Protein AF-A0A4Y8TC43-F1 (afdb_monomer)

Sequence (66 aa):
MSCINKSCFNICLETKVNPNGGAEIFVRCNDECSSHFNVIPFIACVSILVKDDLSFLVDLDSLIKR

Nearest PDB structures (foldseek):
  2wlk-assembly1_A  TM=4.357E-01  e=5.233E-01  Paramagnetospirillum magnetotacticum
  3zrs-assembly1_A  TM=4.395E-01  e=4.662E-01  Paramagnetospirillum magnetotacticum
  2wlj-assembly1_A-2  TM=4.054E-01  e=2.615E-01  Paramagnetospirillum magnetotacticum

pLDDT: mean 88.96, std 6.5, range [59.47, 95.0]

Solvent-accessible surface area (backbone atoms only — not comparable to full-atom values): 3911 Å² total; per-residue (Å²): 126,63,50,77,48,79,51,72,47,46,28,28,44,36,39,46,73,44,95,90,60,62,73,50,79,42,83,36,57,77,68,69,65,62,88,89,42,54,68,49,50,29,40,40,29,34,37,39,36,38,44,82,86,71,48,75,47,80,42,81,72,47,79,42,79,107

Organism: Bacillus thuringiensis (NCBI:txid1428)

Secondary structure (DSSP, 8-state):
--EEEEEEEEEEEEEEE-TTS-EEEEEEETT---TTSEEEEEEEEEEEEE-TTS-EEEEEEEEEE-

Structure (mmCIF, N/CA/C/O backbone):
data_AF-A0A4Y8TC43-F1
#
_entry.id   AF-A0A4Y8TC43-F1
#
loop_
_atom_site.group_PDB
_atom_site.id
_atom_site.type_symbol
_atom_site.label_atom_id
_atom_site.label_alt_id
_atom_site.label_comp_id
_atom_site.label_asym_id
_atom_site.label_entity_id
_atom_site.label_seq_id
_atom_site.pdbx_PDB_ins_code
_atom_site.Cartn_x
_atom_site.Cartn_y
_atom_site.Cartn_z
_atom_site.occupancy
_atom_site.B_iso_or_equiv
_atom_site.auth_seq_id
_atom_site.auth_comp_id
_atom_site.auth_asym_id
_atom_site.auth_atom_id
_atom_site.pdbx_PDB_model_num
ATOM 1 N N . MET A 1 1 ? -20.687 2.907 20.910 1.00 59.47 1 MET A N 1
ATOM 2 C CA . MET A 1 1 ? -19.493 3.752 21.139 1.00 59.47 1 MET A CA 1
ATOM 3 C C . MET A 1 1 ? -18.375 3.192 20.272 1.00 59.47 1 MET A C 1
ATOM 5 O O . MET A 1 1 ? -17.7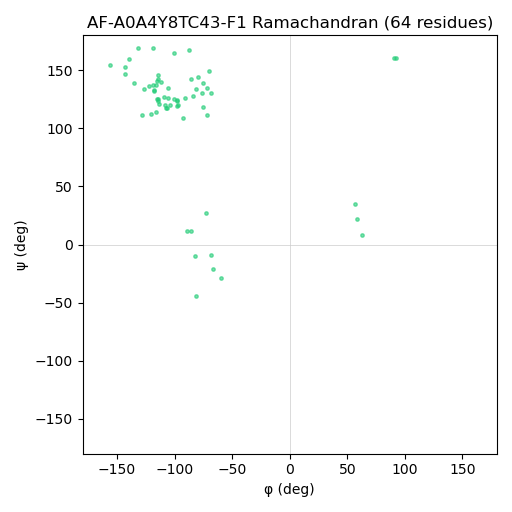97 2.175 20.623 1.00 59.47 1 MET A O 1
ATOM 9 N N . SER A 1 2 ? -18.108 3.806 19.119 1.00 68.00 2 SER A N 1
ATOM 10 C CA . SER A 1 2 ? -17.151 3.266 18.150 1.00 68.00 2 SER A CA 1
ATOM 11 C C . SER A 1 2 ? -15.706 3.599 18.521 1.00 68.00 2 SER A C 1
ATOM 13 O O . SER A 1 2 ? -15.399 4.753 18.826 1.00 68.00 2 SER A O 1
ATOM 15 N N . CYS A 1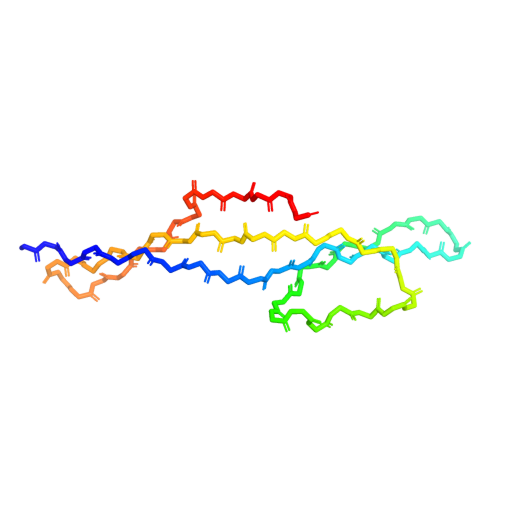 3 ? -14.813 2.614 18.456 1.00 75.75 3 CYS A N 1
ATOM 16 C CA . CYS A 1 3 ? -13.382 2.834 18.654 1.00 75.75 3 CYS A CA 1
ATOM 17 C C . CYS A 1 3 ? -12.751 3.295 17.335 1.00 75.75 3 CYS A C 1
ATOM 19 O O . CYS A 1 3 ? -12.945 2.639 16.312 1.00 75.75 3 CYS A O 1
ATOM 21 N N . ILE A 1 4 ? -12.010 4.407 17.358 1.00 82.06 4 ILE A N 1
ATOM 22 C CA . ILE A 1 4 ? -11.251 4.909 16.206 1.00 82.06 4 ILE A CA 1
ATOM 23 C C . ILE A 1 4 ? -9.768 4.837 16.542 1.00 82.06 4 ILE A C 1
ATOM 25 O O . ILE A 1 4 ? -9.324 5.413 17.535 1.00 82.06 4 ILE A O 1
ATOM 29 N N . ASN A 1 5 ? -9.000 4.165 15.693 1.00 89.50 5 ASN A N 1
ATOM 30 C CA . ASN A 1 5 ? -7.546 4.140 15.758 1.00 89.50 5 ASN A CA 1
ATOM 31 C C . ASN A 1 5 ? -6.965 4.643 14.433 1.00 89.50 5 ASN A C 1
ATOM 33 O O . ASN A 1 5 ? -7.442 4.255 13.369 1.00 89.50 5 ASN A O 1
ATOM 37 N N . LYS A 1 6 ? -5.941 5.498 14.490 1.00 89.75 6 LYS A N 1
ATOM 38 C CA . LYS A 1 6 ? -5.160 5.890 13.315 1.00 89.75 6 LYS A CA 1
ATOM 39 C C . LYS A 1 6 ? -3.807 5.201 13.365 1.00 89.75 6 LYS A C 1
ATOM 41 O O . LYS A 1 6 ? -3.082 5.350 14.346 1.00 89.75 6 LYS A O 1
ATOM 46 N N . SER A 1 7 ? -3.463 4.501 12.292 1.00 91.25 7 SER A N 1
ATOM 47 C CA . SER A 1 7 ? -2.183 3.817 12.153 1.00 91.25 7 SER A CA 1
ATOM 48 C C . SER A 1 7 ? -1.508 4.233 10.856 1.00 91.25 7 SER A C 1
ATOM 50 O O . SER A 1 7 ? -2.152 4.276 9.810 1.00 91.25 7 SER A O 1
ATOM 52 N N . CYS A 1 8 ? -0.217 4.547 10.926 1.00 92.81 8 CYS A N 1
ATOM 53 C CA . CYS A 1 8 ? 0.585 4.934 9.773 1.00 92.81 8 CYS A CA 1
ATOM 54 C C . CYS A 1 8 ? 1.720 3.937 9.573 1.00 92.81 8 CYS A C 1
ATOM 56 O O . CYS A 1 8 ? 2.375 3.537 10.536 1.00 92.81 8 CYS A O 1
ATOM 58 N N . PHE A 1 9 ? 1.972 3.562 8.325 1.00 91.75 9 PHE A N 1
ATOM 59 C CA . PHE A 1 9 ? 3.044 2.645 7.962 1.00 91.75 9 PHE A CA 1
ATOM 60 C C . PHE A 1 9 ? 3.679 3.046 6.631 1.00 91.75 9 PHE A C 1
ATOM 62 O O . PHE A 1 9 ? 3.057 3.689 5.780 1.00 91.75 9 PHE A O 1
ATOM 69 N N . ASN A 1 10 ? 4.948 2.679 6.466 1.00 93.19 10 ASN A N 1
ATOM 70 C CA . ASN A 1 10 ? 5.669 2.925 5.225 1.00 93.19 10 ASN A CA 1
ATOM 71 C C . ASN A 1 10 ? 5.149 1.984 4.140 1.00 93.19 10 ASN A C 1
ATOM 73 O O . ASN A 1 10 ? 5.005 0.776 4.357 1.00 93.19 10 ASN A O 1
ATOM 77 N N . ILE A 1 11 ? 4.917 2.543 2.961 1.00 93.56 11 ILE A N 1
ATOM 78 C CA . ILE A 1 11 ? 4.667 1.788 1.742 1.00 93.56 11 ILE A CA 1
ATOM 79 C C . ILE A 1 11 ? 5.539 2.337 0.622 1.00 93.56 11 ILE A C 1
ATOM 81 O O . ILE A 1 11 ? 6.109 3.425 0.706 1.00 93.56 11 ILE A O 1
ATOM 85 N N . CYS A 1 12 ? 5.590 1.616 -0.481 1.00 92.19 12 CYS A N 1
ATOM 86 C CA . CYS A 1 12 ? 6.184 2.123 -1.696 1.00 92.19 12 CYS A CA 1
ATOM 87 C C . CYS A 1 12 ? 5.428 1.655 -2.928 1.00 92.19 12 CYS A C 1
ATOM 89 O O . CYS A 1 12 ? 4.876 0.555 -2.980 1.00 92.19 12 CYS A O 1
ATOM 91 N N . LEU A 1 13 ? 5.418 2.533 -3.924 1.00 92.00 13 LEU A N 1
ATOM 92 C CA . LEU A 1 13 ? 4.942 2.254 -5.266 1.00 92.00 13 LEU A CA 1
ATOM 93 C C . LEU A 1 13 ? 6.133 1.809 -6.106 1.00 92.00 13 LEU A C 1
ATOM 95 O O . LEU A 1 13 ? 7.012 2.608 -6.425 1.00 92.00 13 LEU A O 1
ATOM 99 N N . GLU A 1 14 ? 6.161 0.527 -6.436 1.00 92.50 14 GLU A N 1
ATOM 100 C CA . GLU A 1 14 ? 7.168 -0.108 -7.275 1.00 92.50 14 GLU A CA 1
ATOM 101 C C . GLU A 1 14 ? 6.631 -0.209 -8.702 1.00 92.50 14 GLU A C 1
ATOM 103 O O . GLU A 1 14 ? 5.565 -0.773 -8.938 1.00 92.50 14 GLU A O 1
ATOM 108 N N . THR A 1 15 ? 7.358 0.355 -9.664 1.00 92.06 15 THR A N 1
ATOM 109 C CA . THR A 1 15 ? 6.989 0.315 -11.081 1.00 92.06 15 THR A CA 1
ATOM 110 C C . THR A 1 15 ? 7.997 -0.509 -11.860 1.00 92.06 15 THR A C 1
ATOM 112 O O . THR A 1 15 ? 9.182 -0.172 -11.930 1.00 92.06 15 THR A O 1
ATOM 115 N N . LYS A 1 16 ? 7.503 -1.560 -12.510 1.00 91.50 16 LYS A N 1
ATOM 116 C CA . LYS A 1 16 ? 8.272 -2.412 -13.411 1.00 91.50 16 LYS A CA 1
ATOM 117 C C . LYS A 1 16 ? 7.851 -2.133 -14.848 1.00 91.50 16 LYS A C 1
ATOM 119 O O . LYS A 1 16 ? 6.703 -2.355 -15.222 1.00 91.50 16 LYS A O 1
ATOM 124 N N . VAL A 1 17 ? 8.790 -1.652 -15.658 1.00 90.25 17 VAL A N 1
ATOM 125 C CA . VAL A 1 17 ? 8.577 -1.433 -17.094 1.00 90.25 17 VAL A CA 1
ATOM 126 C C . VAL A 1 17 ? 8.982 -2.695 -17.842 1.00 90.25 17 VAL A C 1
ATOM 128 O O . VAL A 1 17 ? 10.097 -3.188 -17.670 1.00 90.25 17 VAL A O 1
ATOM 131 N N . ASN A 1 18 ? 8.077 -3.231 -18.658 1.00 89.56 18 ASN A N 1
ATOM 132 C CA . ASN A 1 18 ? 8.337 -4.462 -19.392 1.00 89.56 18 ASN A CA 1
ATOM 133 C C . ASN A 1 18 ? 9.073 -4.171 -20.716 1.00 89.56 18 ASN A C 1
ATOM 135 O O . ASN A 1 18 ? 8.752 -3.188 -21.388 1.00 89.56 18 ASN A O 1
ATOM 139 N N . PRO A 1 19 ? 10.027 -5.027 -21.139 1.00 86.94 19 PRO A N 1
ATOM 140 C CA . PRO A 1 19 ? 10.829 -4.796 -22.349 1.00 86.94 19 PRO A CA 1
ATOM 141 C C . PRO A 1 19 ? 10.000 -4.682 -23.634 1.00 86.94 19 PRO A C 1
ATOM 143 O O . PRO A 1 19 ? 10.385 -3.986 -24.567 1.00 86.94 19 PRO A O 1
ATOM 146 N N . ASN A 1 20 ? 8.842 -5.343 -23.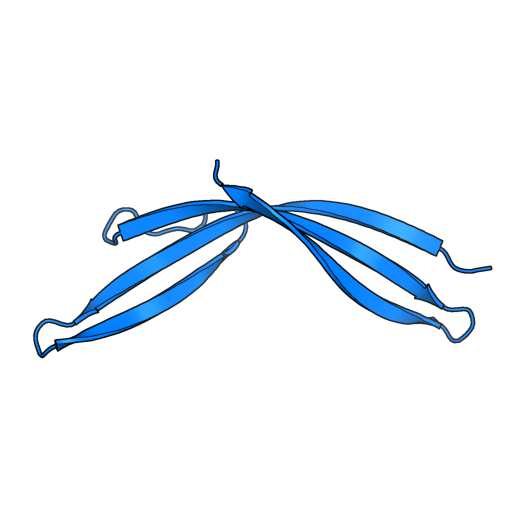665 1.00 91.81 20 ASN A N 1
ATOM 147 C CA . ASN A 1 20 ? 7.935 -5.373 -24.814 1.00 91.81 20 ASN A CA 1
ATOM 148 C C . ASN A 1 20 ? 6.907 -4.224 -24.790 1.00 91.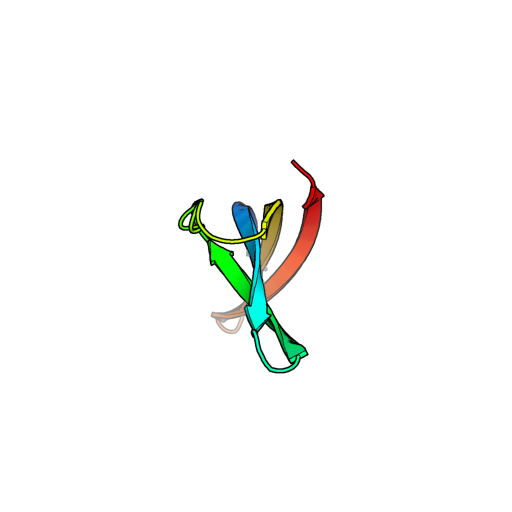81 20 ASN A C 1
ATOM 150 O O . ASN A 1 20 ? 5.940 -4.246 -25.547 1.00 91.81 20 ASN A O 1
ATOM 154 N N . GLY A 1 21 ? 7.096 -3.241 -23.904 1.00 85.50 21 GLY A N 1
ATOM 155 C CA . GLY A 1 21 ? 6.118 -2.203 -23.600 1.00 85.50 21 GLY A CA 1
ATOM 156 C C . GLY A 1 21 ? 5.180 -2.585 -22.449 1.00 85.50 21 GLY A C 1
ATOM 157 O O . GLY A 1 21 ? 5.038 -3.753 -22.086 1.00 85.50 21 GLY A O 1
ATOM 158 N N . GLY A 1 22 ? 4.544 -1.569 -21.861 1.00 90.06 22 GLY A N 1
ATOM 159 C CA . GLY A 1 22 ? 3.673 -1.702 -20.689 1.00 90.06 22 GLY A CA 1
ATOM 160 C C . GLY A 1 22 ? 4.401 -1.510 -19.355 1.00 90.06 22 GLY A C 1
ATOM 161 O O . GLY A 1 22 ? 5.626 -1.606 -19.263 1.00 90.06 22 GLY A O 1
ATOM 162 N N . ALA A 1 23 ? 3.626 -1.217 -18.312 1.00 90.81 23 ALA A N 1
ATOM 163 C CA . ALA A 1 23 ? 4.123 -1.043 -16.955 1.00 90.81 23 ALA A CA 1
ATOM 164 C C . ALA A 1 23 ? 3.221 -1.781 -15.965 1.00 90.81 23 ALA A C 1
ATOM 166 O O . ALA A 1 23 ? 1.997 -1.748 -16.083 1.00 90.81 23 ALA A O 1
ATOM 167 N N . GLU A 1 24 ? 3.843 -2.431 -14.990 1.00 92.38 24 GLU A N 1
ATOM 168 C CA . GLU A 1 24 ? 3.184 -3.024 -13.833 1.00 92.38 24 GLU A CA 1
ATOM 169 C C . GLU A 1 24 ? 3.479 -2.143 -12.618 1.00 92.38 24 GLU A C 1
ATOM 171 O O . GLU A 1 24 ? 4.622 -1.722 -12.417 1.00 92.38 24 GLU A O 1
ATOM 176 N N . ILE A 1 25 ? 2.451 -1.852 -11.823 1.00 90.94 25 ILE A N 1
ATOM 177 C CA . ILE A 1 25 ? 2.567 -1.060 -10.599 1.00 90.94 25 ILE A CA 1
ATOM 178 C C . ILE A 1 25 ? 2.207 -1.963 -9.425 1.00 90.94 25 ILE A C 1
ATOM 180 O O . ILE A 1 25 ? 1.121 -2.540 -9.390 1.00 90.94 25 ILE A O 1
ATOM 184 N N . PHE A 1 26 ? 3.108 -2.052 -8.456 1.00 91.81 26 PHE A N 1
ATOM 185 C CA . PHE A 1 26 ? 2.925 -2.801 -7.224 1.00 91.81 26 PHE A CA 1
ATOM 186 C C . PHE A 1 26 ? 2.946 -1.840 -6.041 1.00 91.81 26 PHE A C 1
ATOM 188 O O . PHE A 1 26 ? 3.791 -0.950 -5.963 1.00 91.81 26 PHE A O 1
ATOM 195 N N . VAL A 1 27 ? 2.032 -2.041 -5.098 1.00 90.94 27 VAL A N 1
ATOM 196 C CA . VAL A 1 27 ? 2.106 -1.409 -3.781 1.00 90.94 27 VAL A CA 1
ATOM 197 C C . VAL A 1 27 ? 2.719 -2.427 -2.833 1.00 90.94 27 VAL A C 1
ATOM 199 O O . VAL A 1 27 ? 2.162 -3.510 -2.656 1.00 90.94 27 VAL A O 1
ATOM 202 N N . ARG A 1 28 ? 3.868 -2.097 -2.241 1.00 91.81 28 ARG A N 1
ATOM 203 C CA . ARG A 1 28 ? 4.513 -2.926 -1.215 1.00 91.81 28 ARG A CA 1
ATOM 204 C C . ARG A 1 28 ? 4.524 -2.202 0.120 1.00 91.81 28 ARG A C 1
ATOM 206 O O . ARG A 1 28 ? 4.642 -0.980 0.164 1.00 91.81 28 ARG A O 1
ATOM 213 N N . CYS A 1 29 ? 4.388 -2.960 1.198 1.00 88.00 29 CYS A N 1
ATOM 214 C CA . CYS A 1 29 ? 4.384 -2.442 2.563 1.00 88.00 29 CYS A CA 1
ATOM 215 C C . CYS A 1 29 ? 5.752 -2.643 3.225 1.00 88.00 29 CYS A C 1
ATOM 217 O O . CYS A 1 29 ? 6.561 -3.434 2.750 1.00 88.00 29 CYS A O 1
ATOM 219 N N . ASN A 1 30 ? 5.989 -1.946 4.339 1.00 79.44 30 ASN A N 1
ATOM 220 C CA . ASN A 1 30 ? 7.148 -2.136 5.221 1.00 79.44 30 ASN A CA 1
ATOM 221 C C . ASN A 1 30 ? 8.511 -1.996 4.528 1.00 79.44 30 ASN A C 1
ATOM 223 O O . ASN A 1 30 ? 9.460 -2.689 4.881 1.00 79.44 30 ASN A O 1
ATOM 227 N N . ASP A 1 31 ? 8.607 -1.104 3.542 1.00 73.19 31 ASP A N 1
ATOM 228 C CA . ASP A 1 31 ? 9.836 -0.875 2.777 1.00 73.19 31 ASP A CA 1
ATOM 229 C C . ASP A 1 31 ? 10.378 -2.141 2.058 1.00 73.19 31 ASP A C 1
ATOM 231 O O . ASP A 1 31 ? 11.544 -2.180 1.672 1.00 73.19 31 ASP A O 1
ATOM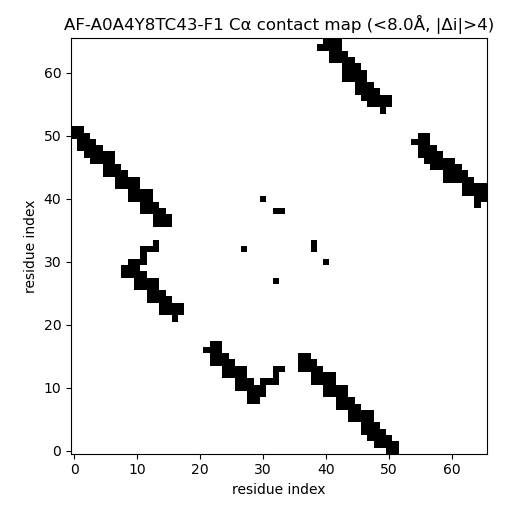 235 N N . GLU A 1 32 ? 9.540 -3.157 1.790 1.00 84.44 32 GLU A N 1
ATOM 236 C CA . GLU A 1 32 ? 9.898 -4.382 1.035 1.00 84.44 32 GLU A CA 1
ATOM 237 C C . GLU A 1 32 ? 10.086 -4.147 -0.483 1.00 84.44 32 GLU A C 1
ATOM 239 O O . GLU A 1 32 ? 9.865 -5.027 -1.318 1.00 84.44 32 GLU A O 1
ATOM 244 N N . CYS A 1 33 ? 10.459 -2.934 -0.871 1.00 83.12 33 CYS A N 1
ATOM 245 C CA . CYS A 1 33 ? 10.605 -2.514 -2.257 1.00 83.12 33 CYS A CA 1
ATOM 246 C C . CYS A 1 33 ? 11.883 -3.095 -2.855 1.00 83.12 33 CYS A C 1
ATOM 248 O O . CYS A 1 33 ? 12.950 -3.057 -2.236 1.00 83.12 33 CYS A O 1
ATOM 250 N N . SER A 1 34 ? 11.817 -3.559 -4.099 1.00 79.75 34 SER A N 1
ATOM 251 C CA . SER A 1 34 ? 13.023 -3.957 -4.812 1.00 79.75 34 SER A CA 1
ATOM 252 C C . SER A 1 34 ? 13.800 -2.733 -5.292 1.00 79.75 34 SER A C 1
ATOM 254 O O . SER A 1 34 ? 13.261 -1.871 -5.984 1.00 79.75 34 SER A O 1
ATOM 256 N N . SER A 1 35 ? 15.104 -2.696 -5.018 1.00 77.25 35 SER A N 1
ATOM 257 C CA . SER A 1 35 ? 16.016 -1.682 -5.567 1.00 77.25 35 SER A CA 1
ATOM 258 C C . SER A 1 35 ? 16.239 -1.807 -7.080 1.00 77.25 35 SER A C 1
ATOM 260 O O . SER A 1 35 ? 16.842 -0.925 -7.685 1.00 77.25 35 SER A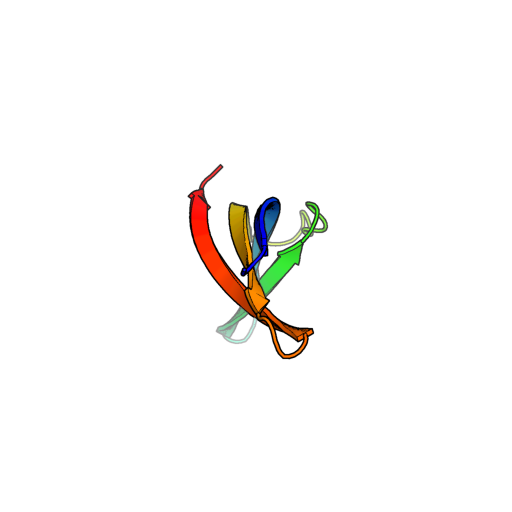 O 1
ATOM 262 N N . HIS A 1 36 ? 15.763 -2.890 -7.704 1.00 83.69 36 HIS A N 1
ATOM 263 C CA . HIS A 1 36 ? 15.895 -3.134 -9.142 1.00 83.69 36 HIS A CA 1
ATOM 264 C C . HIS A 1 36 ? 14.838 -2.420 -9.995 1.00 83.69 36 HIS A C 1
ATOM 266 O O . HIS A 1 36 ? 14.949 -2.413 -11.221 1.00 83.69 36 HIS A O 1
ATOM 272 N N . PHE A 1 37 ? 13.818 -1.834 -9.370 1.00 85.81 37 PHE A N 1
ATOM 273 C CA . PHE A 1 37 ? 12.723 -1.148 -10.050 1.00 85.81 37 PHE A CA 1
ATOM 274 C C . PHE A 1 37 ? 12.661 0.326 -9.653 1.00 85.81 37 PHE A C 1
ATOM 276 O O . PHE A 1 37 ? 13.316 0.771 -8.711 1.00 85.81 37 PHE A O 1
ATOM 283 N N . ASN A 1 38 ? 11.848 1.098 -10.374 1.00 88.50 38 ASN A N 1
ATOM 284 C CA . ASN A 1 38 ? 11.581 2.477 -9.990 1.00 88.50 38 ASN A CA 1
ATOM 285 C C . ASN A 1 38 ? 10.628 2.480 -8.796 1.00 88.50 38 ASN A C 1
ATOM 287 O O . ASN A 1 38 ? 9.499 2.003 -8.905 1.00 88.50 38 ASN A O 1
ATOM 291 N N . VAL A 1 39 ? 11.084 3.026 -7.672 1.00 90.94 39 VAL A N 1
ATOM 292 C CA . VAL A 1 39 ? 10.341 3.028 -6.411 1.00 90.94 39 VAL A CA 1
ATOM 293 C C . VAL A 1 39 ? 10.042 4.459 -5.984 1.00 90.94 39 VAL A C 1
ATOM 295 O O . VAL A 1 39 ? 10.930 5.310 -5.966 1.00 90.94 39 VAL A O 1
ATOM 298 N N . ILE A 1 40 ? 8.792 4.718 -5.603 1.00 91.19 40 ILE A N 1
ATOM 299 C CA . ILE A 1 40 ? 8.375 5.974 -4.976 1.00 91.19 40 ILE A CA 1
ATOM 300 C C . ILE A 1 40 ? 7.888 5.660 -3.554 1.00 91.19 40 ILE A C 1
ATOM 302 O O . ILE A 1 40 ? 6.879 4.965 -3.411 1.00 91.19 40 ILE A O 1
ATOM 306 N N . PRO A 1 41 ? 8.584 6.130 -2.505 1.00 91.94 41 PRO A N 1
ATOM 307 C CA . PRO A 1 41 ? 8.211 5.851 -1.124 1.00 91.94 41 PRO A CA 1
ATOM 308 C C . PRO A 1 41 ? 7.073 6.761 -0.649 1.00 91.94 41 PRO A C 1
ATOM 310 O O . PRO A 1 41 ? 7.011 7.948 -0.983 1.00 91.94 41 PRO A O 1
ATOM 313 N N . PHE A 1 42 ? 6.196 6.206 0.182 1.00 93.31 42 PHE A N 1
ATOM 314 C CA . PHE A 1 42 ? 5.106 6.923 0.829 1.00 93.31 42 PHE A CA 1
ATOM 315 C C . PHE A 1 42 ? 4.934 6.479 2.284 1.00 93.31 42 PHE A C 1
ATOM 317 O O . PHE A 1 42 ? 5.314 5.380 2.680 1.00 93.31 42 PHE A O 1
ATOM 324 N N . ILE A 1 43 ? 4.289 7.328 3.072 1.00 94.25 43 ILE A N 1
ATOM 325 C CA . ILE A 1 43 ? 3.675 6.965 4.344 1.00 94.25 43 ILE A CA 1
ATOM 326 C C . ILE A 1 43 ? 2.169 6.903 4.094 1.00 94.25 43 ILE A C 1
ATOM 328 O O . ILE A 1 43 ? 1.569 7.895 3.672 1.00 94.25 43 ILE A O 1
ATOM 332 N N . ALA A 1 44 ? 1.569 5.737 4.325 1.00 93.69 44 ALA A N 1
ATOM 333 C CA . ALA A 1 44 ? 0.126 5.553 4.277 1.00 93.69 44 ALA A CA 1
ATOM 334 C C . ALA A 1 44 ? -0.422 5.557 5.701 1.00 93.69 44 ALA A C 1
ATOM 336 O O . ALA A 1 44 ? 0.023 4.778 6.543 1.00 93.69 44 ALA A O 1
ATOM 337 N N . CYS A 1 45 ? -1.389 6.429 5.965 1.00 94.25 45 CYS A N 1
ATOM 338 C CA . CYS A 1 45 ? -2.113 6.463 7.226 1.00 94.25 45 CYS A CA 1
ATOM 339 C C . CYS A 1 45 ? -3.539 5.978 6.997 1.00 94.25 45 CYS A C 1
ATOM 341 O O . CYS A 1 45 ? -4.247 6.504 6.138 1.00 94.25 45 CYS A O 1
ATOM 343 N N . VAL A 1 46 ? -3.962 4.989 7.777 1.00 94.12 46 VAL A N 1
ATOM 344 C CA . VAL A 1 46 ? -5.313 4.434 7.741 1.00 94.12 46 VAL A CA 1
ATOM 345 C C . VAL A 1 46 ? -6.036 4.709 9.051 1.00 94.12 46 VAL A C 1
ATOM 347 O O . VAL A 1 46 ? -5.450 4.649 10.135 1.00 94.12 46 VAL A O 1
ATOM 350 N N . SER A 1 47 ? -7.325 4.997 8.940 1.00 94.19 47 SER A N 1
ATOM 351 C CA . SER A 1 47 ? -8.244 5.075 10.067 1.00 94.19 47 SER A CA 1
ATOM 352 C C . SER A 1 47 ? -9.001 3.756 10.163 1.00 94.19 47 SER A C 1
ATOM 354 O O . SER A 1 47 ? -9.629 3.325 9.200 1.00 94.19 47 SER A O 1
ATOM 356 N N . ILE A 1 48 ? -8.937 3.113 11.325 1.00 92.00 48 ILE A N 1
ATOM 357 C CA . ILE A 1 48 ? -9.661 1.885 11.646 1.00 92.00 48 ILE A CA 1
ATOM 358 C C . ILE A 1 48 ? -10.794 2.260 12.595 1.00 92.00 48 ILE A C 1
ATOM 360 O O . ILE A 1 48 ? -10.548 2.728 13.708 1.00 92.00 48 ILE A O 1
ATOM 364 N N . LEU A 1 49 ? -12.027 2.047 12.153 1.00 92.75 49 LEU A N 1
ATOM 365 C CA . LEU A 1 49 ? -13.239 2.243 12.937 1.00 92.75 49 LEU A CA 1
ATOM 366 C C . LEU A 1 49 ? -13.837 0.878 13.274 1.00 92.75 49 LEU A C 1
ATOM 368 O O . LEU A 1 49 ? -14.229 0.140 12.372 1.00 92.75 49 LEU A O 1
ATOM 372 N N . VAL A 1 50 ? -13.960 0.568 14.562 1.00 91.00 50 VAL A N 1
ATOM 373 C CA . VAL A 1 50 ? -14.719 -0.594 15.044 1.00 91.00 50 VAL A CA 1
ATOM 374 C C . VAL A 1 50 ? -16.107 -0.123 15.459 1.00 91.00 50 VAL A C 1
ATOM 376 O O . VAL A 1 50 ? -16.239 0.750 16.324 1.00 91.00 50 VAL A O 1
ATOM 379 N N . LYS A 1 51 ? -17.136 -0.674 14.816 1.00 90.62 51 LYS A N 1
ATOM 380 C CA . LYS A 1 51 ? -18.541 -0.361 15.083 1.00 90.62 51 LYS A CA 1
ATOM 381 C C . LYS A 1 51 ? -19.096 -1.239 16.204 1.00 90.62 51 LYS A C 1
ATOM 383 O O . LYS A 1 51 ? -18.501 -2.240 16.596 1.00 90.62 51 LYS A O 1
ATOM 388 N N . ASP A 1 52 ? -20.269 -0.860 16.701 1.00 89.38 52 ASP A N 1
ATOM 389 C CA . ASP A 1 52 ? -20.930 -1.548 17.817 1.00 89.38 52 ASP A CA 1
ATOM 390 C C . ASP A 1 52 ? -21.377 -2.981 17.463 1.00 89.38 52 ASP A C 1
ATOM 392 O O . ASP A 1 52 ? -21.532 -3.813 18.352 1.00 89.38 52 ASP A O 1
ATOM 396 N N . ASP A 1 53 ? -21.528 -3.293 16.173 1.00 92.62 53 ASP A N 1
ATOM 397 C CA . ASP A 1 53 ? -21.802 -4.639 15.652 1.00 92.62 53 ASP A CA 1
ATOM 398 C C . ASP A 1 53 ? -20.530 -5.485 15.437 1.00 92.62 53 ASP A C 1
ATOM 400 O O . ASP A 1 53 ? -20.590 -6.542 14.812 1.00 92.62 53 ASP A O 1
ATOM 404 N N . LEU A 1 54 ? -19.380 -5.022 15.946 1.00 85.94 54 LEU A N 1
ATOM 405 C CA . LEU A 1 54 ? -18.047 -5.611 15.770 1.00 85.94 54 LEU A CA 1
ATOM 406 C C . LEU A 1 54 ? -17.543 -5.638 14.319 1.00 85.94 54 LEU A C 1
ATOM 408 O O . LEU A 1 54 ? -16.480 -6.204 14.051 1.00 85.94 54 LEU A O 1
ATOM 412 N N . SER A 1 55 ? -18.246 -5.001 13.379 1.00 91.69 55 SER A N 1
ATOM 413 C CA . SER A 1 55 ? -17.695 -4.767 12.049 1.00 91.69 55 SER A CA 1
ATOM 414 C C . SER A 1 55 ? -16.576 -3.725 12.110 1.00 91.69 55 SER A C 1
ATOM 416 O O . SER A 1 55 ? -16.571 -2.818 12.951 1.00 91.69 55 SER A O 1
ATOM 418 N N . PHE A 1 56 ? -15.608 -3.857 11.206 1.00 90.25 56 PHE A N 1
ATOM 419 C CA . PHE A 1 56 ? -14.511 -2.911 11.056 1.00 90.25 56 PHE A CA 1
ATOM 420 C C . PHE A 1 56 ? -14.582 -2.226 9.693 1.00 90.25 56 PHE A C 1
ATOM 422 O O . PHE A 1 56 ? -14.898 -2.845 8.677 1.00 90.25 56 PHE A O 1
ATOM 429 N N . LEU A 1 57 ? -14.272 -0.936 9.683 1.00 92.38 57 LEU A N 1
ATOM 430 C CA . LEU A 1 57 ? -14.049 -0.143 8.483 1.00 92.38 57 LEU A CA 1
ATOM 431 C C . LEU A 1 57 ? -12.605 0.350 8.522 1.00 92.38 57 LEU A C 1
ATOM 433 O O . LEU A 1 57 ? -12.151 0.841 9.556 1.00 92.38 57 LEU A O 1
ATOM 437 N N . VAL A 1 58 ? -11.892 0.185 7.413 1.00 91.62 58 VAL A N 1
ATOM 438 C CA . VAL A 1 58 ? -10.522 0.674 7.254 1.00 91.62 58 VAL A CA 1
ATOM 439 C C . VAL A 1 58 ? -10.516 1.630 6.077 1.00 91.62 58 VAL A C 1
ATOM 441 O O . VAL A 1 58 ? -10.702 1.202 4.940 1.00 91.62 58 VAL A O 1
ATOM 444 N N . ASP A 1 59 ? -10.291 2.905 6.362 1.00 93.88 59 ASP A N 1
ATOM 445 C CA . ASP A 1 59 ? -10.236 3.958 5.355 1.00 93.88 59 ASP A CA 1
ATOM 446 C C . ASP A 1 59 ? -8.816 4.505 5.241 1.00 93.88 59 ASP A C 1
ATOM 448 O O . ASP A 1 59 ? -8.130 4.709 6.246 1.00 93.88 59 ASP A O 1
ATOM 452 N N . LEU A 1 60 ? -8.376 4.778 4.013 1.00 92.62 60 LEU A N 1
ATOM 453 C CA . LEU A 1 60 ? -7.148 5.530 3.782 1.00 92.62 60 LEU A CA 1
ATOM 454 C C . LEU A 1 60 ? -7.396 6.996 4.156 1.00 92.62 60 LEU A C 1
ATOM 456 O O . LEU A 1 60 ? -8.138 7.699 3.477 1.00 92.62 60 LEU A O 1
ATOM 460 N N . ASP A 1 61 ? -6.762 7.447 5.235 1.00 93.69 61 ASP A N 1
ATOM 461 C CA . ASP A 1 61 ? -6.871 8.817 5.743 1.00 93.69 61 ASP A CA 1
ATOM 462 C C . ASP A 1 61 ? -5.946 9.757 4.963 1.00 93.69 61 ASP A C 1
ATOM 464 O O . ASP A 1 61 ? -6.343 10.849 4.563 1.00 93.69 61 ASP A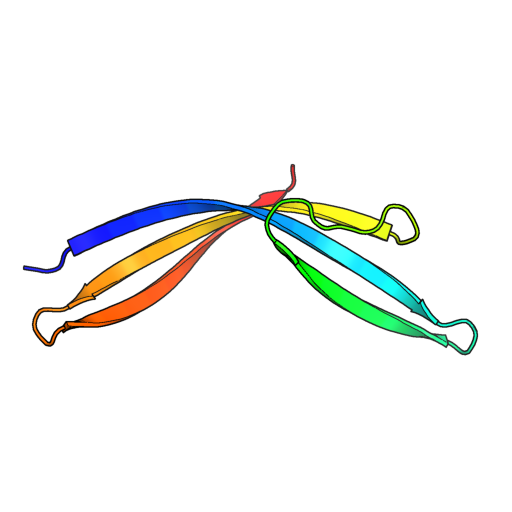 O 1
ATOM 468 N N . SER A 1 62 ? -4.705 9.326 4.714 1.00 93.88 62 SER A N 1
ATOM 469 C CA . SER A 1 62 ? -3.753 10.088 3.904 1.00 93.88 62 SER A CA 1
ATOM 470 C C . SER A 1 62 ? -2.671 9.217 3.270 1.00 93.88 62 SER A C 1
ATOM 472 O O . SER A 1 62 ? -2.319 8.146 3.770 1.00 93.88 62 SER A O 1
ATOM 474 N N . LEU A 1 63 ? -2.131 9.720 2.157 1.00 93.88 63 LEU A N 1
ATOM 475 C CA . LEU A 1 63 ? -0.976 9.168 1.460 1.00 93.88 63 LEU A CA 1
ATOM 476 C C . LEU A 1 63 ? 0.047 10.286 1.239 1.00 93.88 63 LEU A C 1
ATOM 478 O O . LEU A 1 63 ? -0.199 11.221 0.477 1.00 93.88 63 LEU A O 1
ATOM 482 N N . ILE A 1 64 ? 1.185 10.202 1.923 1.00 95.00 64 ILE A N 1
ATOM 483 C CA . ILE A 1 64 ? 2.190 11.270 1.972 1.00 95.00 64 ILE A CA 1
ATOM 484 C C . ILE A 1 64 ? 3.461 10.772 1.300 1.00 95.00 64 ILE A C 1
ATO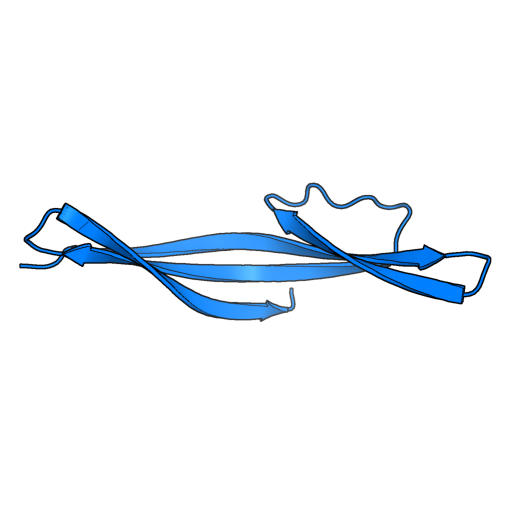M 486 O O . ILE A 1 64 ? 3.999 9.742 1.694 1.00 95.00 64 ILE A O 1
ATOM 490 N N . LYS A 1 65 ? 3.954 11.486 0.285 1.00 91.69 65 LYS A N 1
ATOM 491 C CA . LYS A 1 65 ? 5.236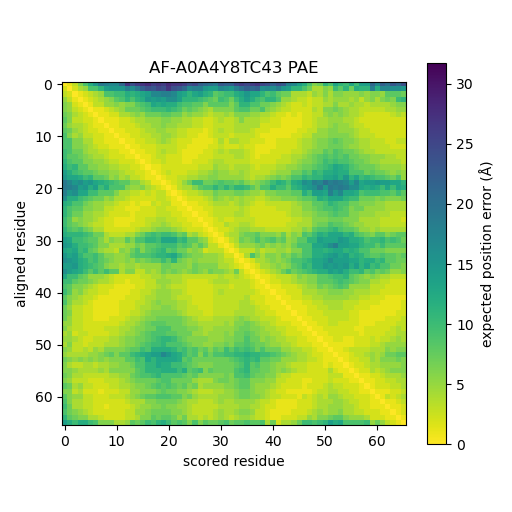 11.155 -0.351 1.00 91.69 65 LYS A CA 1
ATOM 492 C C . LYS A 1 65 ? 6.381 11.436 0.628 1.00 91.69 65 LYS A C 1
ATOM 494 O O . LYS A 1 65 ? 6.411 12.521 1.208 1.00 91.69 65 LYS A O 1
ATOM 499 N N . ARG A 1 66 ? 7.287 10.470 0.799 1.00 84.94 66 ARG A N 1
ATOM 500 C CA . ARG A 1 66 ? 8.469 10.591 1.666 1.00 84.94 66 ARG A CA 1
ATOM 501 C C . ARG A 1 66 ? 9.669 11.177 0.923 1.00 84.94 66 ARG A C 1
ATOM 503 O O . ARG A 1 66 ? 9.765 10.967 -0.309 1.00 84.94 66 ARG A O 1
#

Mean predicted aligned error: 5.46 Å

Foldseek 3Di:
DKDKDKDKFKKKWWWDADPVGDIDTDIGTPPPYDPVTDIWIWIWMWIWIQDPVRDIDIGTPDIGTD

Radius of gyration: 15.9 Å; Cα contacts (8 Å, |Δi|>4): 142; chains: 1; bounding box: 38×17×46 Å